Protein 1EZG (pdb70)

B-factor: mean 16.53, std 6.76, range [8.79, 97.52]

Structure (mmCIF, N/CA/C/O backbone):
data_1EZG
#
_entry.id   1EZG
#
_cell.length_a   73.832
_cell.length_b   73.832
_cell.length_c   53.130
_cell.angle_alpha   90.00
_cell.angle_beta   90.00
_cell.angle_gamma   120.00
#
_symmetry.space_group_name_H-M   'P 65'
#
loop_
_atom_site.group_PDB
_atom_site.id
_atom_site.type_symbol
_atom_site.label_atom_id
_atom_site.label_alt_id
_atom_site.label_comp_id
_atom_site.label_asym_id
_atom_site.label_entity_id
_atom_site.label_seq_id
_atom_site.pdbx_PDB_ins_code
_atom_site.Cartn_x
_atom_site.Cartn_y
_atom_site.Cartn_z
_atom_site.occupancy
_atom_site.B_iso_or_equiv
_atom_site.auth_seq_id
_atom_site.auth_comp_id
_atom_site.auth_asym_id
_atom_site.auth_atom_id
_atom_site.pdbx_PDB_model_num
ATOM 1 N N . GLN A 1 1 ? 22.217 12.968 32.120 1.00 24.25 2 GLN A N 1
ATOM 2 C CA . GLN A 1 1 ? 23.622 12.817 31.722 1.00 19.86 2 GLN A CA 1
ATOM 3 C C . GLN A 1 1 ? 24.178 14.141 31.186 1.00 17.07 2 GLN A C 1
ATOM 4 O O . GLN A 1 1 ? 25.289 14.509 31.562 1.00 19.13 2 GLN A O 1
ATOM 10 N N . CYS A 1 2 ? 23.394 14.798 30.334 1.00 18.39 3 CYS A N 1
ATOM 11 C CA . CYS A 1 2 ? 23.881 15.872 29.475 1.00 15.81 3 CYS A CA 1
ATOM 12 C C . CYS A 1 2 ? 23.110 17.176 29.628 1.00 18.74 3 CYS A C 1
ATOM 13 O O . CYS A 1 2 ? 23.498 18.128 28.953 1.00 16.78 3 CYS A O 1
ATOM 16 N N . THR A 1 3 ? 22.092 17.198 30.490 1.00 15.56 4 THR A N 1
ATOM 17 C CA . THR A 1 3 ? 21.178 18.330 30.494 1.00 15.96 4 THR A CA 1
ATOM 18 C C . THR A 1 3 ? 20.801 18.793 31.899 1.00 20.47 4 THR A C 1
ATOM 19 O O . THR A 1 3 ? 20.239 18.020 32.689 1.00 18.24 4 THR A O 1
ATOM 23 N N . GLY A 1 4 ? 21.098 20.067 32.208 1.00 16.20 5 GLY A N 1
ATOM 24 C CA . GLY A 1 4 ? 20.685 20.698 33.448 1.00 14.87 5 GLY A CA 1
ATOM 25 C C . GLY A 1 4 ? 21.560 20.278 34.616 1.00 15.08 5 GLY A C 1
ATOM 26 O O . GLY A 1 4 ? 22.365 19.339 34.542 1.00 15.35 5 GLY A O 1
ATOM 27 N N . GLY A 1 5 ? 21.457 20.963 35.758 1.00 14.13 6 GLY A N 1
ATOM 28 C CA . GLY A 1 5 ? 22.188 20.462 36.938 1.00 13.18 6 GLY A CA 1
ATOM 29 C C . GLY A 1 5 ? 23.614 20.952 37.015 1.00 17.12 6 GLY A C 1
ATOM 30 O O . GLY A 1 5 ? 24.136 21.696 36.171 1.00 14.93 6 GLY A O 1
ATOM 31 N N . ALA A 1 6 ? 24.330 20.553 38.055 1.00 16.43 7 ALA A N 1
ATOM 32 C CA . ALA A 1 6 ? 25.697 20.973 38.338 1.00 12.62 7 ALA A CA 1
ATOM 33 C C . ALA A 1 6 ? 26.759 20.095 37.708 1.00 16.66 7 ALA A C 1
ATOM 34 O O . ALA A 1 6 ? 27.870 20.617 37.471 1.00 19.63 7 ALA A O 1
ATOM 36 N N . ASP A 1 7 ? 26.530 18.817 37.450 1.00 18.11 8 ASP A N 1
ATOM 37 C CA . ASP A 1 7 ? 27.664 18.033 36.914 1.00 17.74 8 ASP A CA 1
ATOM 38 C C . ASP A 1 7 ? 27.211 17.138 35.770 1.00 15.63 8 ASP A C 1
ATOM 39 O O . ASP A 1 7 ? 26.228 16.415 35.906 1.00 16.02 8 ASP A O 1
ATOM 44 N N . CYS A 1 8 ? 27.906 17.155 34.644 1.00 17.35 9 CYS A N 1
ATOM 45 C CA . CYS A 1 8 ? 27.679 16.267 33.533 1.00 16.20 9 CYS A CA 1
ATOM 46 C C . CYS A 1 8 ? 28.993 15.650 33.055 1.00 15.56 9 CYS A C 1
ATOM 47 O O . CYS A 1 8 ? 29.242 15.542 31.858 1.00 14.16 9 CYS A O 1
ATOM 50 N N . THR A 1 9 ? 29.829 15.222 34.014 1.00 17.12 10 THR A N 1
ATOM 51 C CA . THR A 1 9 ? 31.157 14.699 33.661 1.00 14.55 10 THR A CA 1
ATOM 52 C C . THR A 1 9 ? 31.110 13.594 32.633 1.00 16.82 10 THR A C 1
ATOM 53 O O . THR A 1 9 ? 31.959 13.558 31.736 1.00 19.70 10 THR A O 1
ATOM 57 N N . SER A 1 10 ? 30.144 12.675 32.677 1.00 17.44 11 SER A N 1
ATOM 58 C CA . SER A 1 10 ? 30.173 11.595 31.692 1.00 21.82 11 SER A CA 1
ATOM 59 C C . SER A 1 10 ? 29.575 11.925 30.327 1.00 21.72 11 SER A C 1
ATOM 60 O O . SER A 1 10 ? 29.591 11.067 29.424 1.00 25.84 11 SER A O 1
ATOM 63 N N . CYS A 1 11 ? 29.032 13.116 30.125 1.00 17.66 12 CYS A N 1
ATOM 64 C CA . CYS A 1 11 ? 28.453 13.485 28.830 1.00 14.23 12 CYS A CA 1
ATOM 65 C C . CYS A 1 11 ? 29.512 13.618 27.753 1.00 14.10 12 CYS A C 1
ATOM 66 O O . CYS A 1 11 ? 30.445 14.437 27.857 1.00 14.98 12 CYS A O 1
ATOM 69 N N . THR A 1 12 ? 29.387 12.823 26.671 1.00 14.06 13 THR A N 1
ATOM 70 C CA . THR A 1 12 ? 30.260 13.016 25.526 1.00 15.51 13 THR A CA 1
ATOM 71 C C . THR A 1 12 ? 29.529 13.553 24.313 1.00 16.25 13 THR A C 1
ATOM 72 O O . THR A 1 12 ? 30.119 13.629 23.231 1.00 20.67 13 THR A O 1
ATOM 76 N N . GLY A 1 13 ? 28.271 13.920 24.482 1.00 15.27 14 GLY A N 1
ATOM 77 C CA . GLY A 1 13 ? 27.387 14.418 23.455 1.00 16.42 14 GLY A 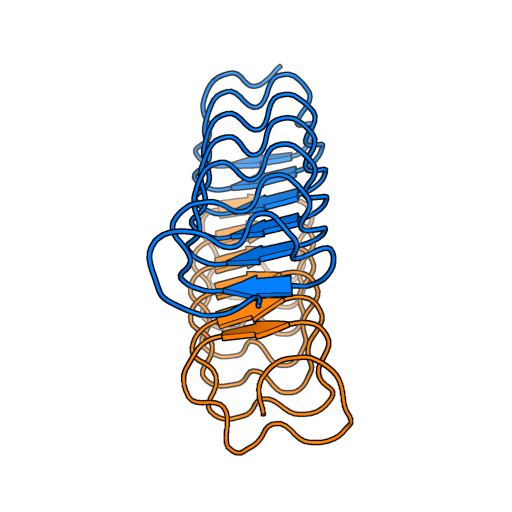CA 1
ATOM 78 C C . GLY A 1 13 ? 27.224 15.924 23.563 1.00 15.02 14 GLY A C 1
ATOM 79 O O . GLY A 1 13 ? 28.154 16.709 23.682 1.00 15.92 14 GLY A O 1
ATOM 80 N N . ALA A 1 14 ? 25.975 16.360 23.491 1.00 17.40 15 ALA A N 1
ATOM 81 C CA . ALA A 1 14 ? 25.642 17.783 23.580 1.00 15.22 15 ALA A CA 1
ATOM 82 C C . ALA A 1 14 ? 25.247 18.089 25.011 1.00 14.07 15 ALA A C 1
ATOM 83 O O . ALA A 1 14 ? 24.271 17.543 25.493 1.00 19.62 15 ALA A O 1
ATOM 85 N N . CYS A 1 15 ? 26.037 18.955 25.644 1.00 12.39 16 CYS A N 1
ATOM 86 C CA . CYS A 1 15 ? 25.746 19.376 27.017 1.00 12.64 16 CYS A CA 1
ATOM 87 C C . CYS A 1 15 ? 24.913 20.640 27.001 1.00 18.46 16 CYS A C 1
ATOM 88 O O . CYS A 1 15 ? 25.242 21.579 26.263 1.00 21.61 16 CYS A O 1
ATOM 91 N N . THR A 1 16 ? 23.838 20.686 27.779 1.00 13.82 17 THR A N 1
ATOM 92 C CA . THR A 1 16 ? 22.972 21.867 27.704 1.00 13.51 17 THR A CA 1
ATOM 93 C C . THR A 1 16 ? 22.617 22.350 29.092 1.00 11.95 17 THR A C 1
ATOM 94 O O . THR A 1 16 ? 21.999 21.525 29.781 1.00 13.65 17 THR A O 1
ATOM 98 N N . GLY A 1 17 ? 22.962 23.570 29.451 1.00 12.10 18 GLY A N 1
ATOM 99 C CA . GLY A 1 17 ? 22.579 24.097 30.762 1.00 12.95 18 GLY A CA 1
ATOM 100 C C . GLY A 1 17 ? 23.199 23.339 31.920 1.00 15.60 18 GLY A C 1
ATOM 101 O O . GLY A 1 17 ? 22.559 23.253 32.975 1.00 14.24 18 GLY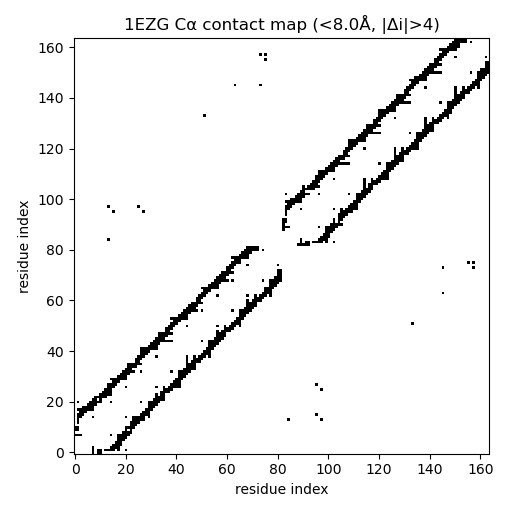 A O 1
ATOM 102 N N . CYS A 1 18 ? 24.415 22.826 31.760 1.00 14.37 19 CYS A N 1
ATOM 103 C CA . CYS A 1 18 ? 24.982 21.989 32.834 1.00 14.36 19 CYS A CA 1
ATOM 104 C C . CYS A 1 18 ? 26.281 22.552 33.355 1.00 14.64 19 CYS A C 1
ATOM 105 O O . CYS A 1 18 ? 27.071 23.140 32.601 1.00 12.79 19 CYS A O 1
ATOM 108 N N . GLY A 1 19 ? 26.525 22.373 34.659 1.00 12.88 20 GLY A N 1
ATOM 109 C CA . GLY A 1 19 ? 27.582 23.060 35.336 1.00 14.73 20 GLY A CA 1
ATOM 110 C C . GLY A 1 19 ? 28.956 22.440 35.239 1.00 12.96 20 GLY A C 1
ATOM 111 O O . GLY A 1 19 ? 29.914 23.025 35.752 1.00 14.68 20 GLY A O 1
ATOM 112 N N . ASN A 1 20 ? 29.078 21.291 34.579 1.00 16.83 21 ASN A N 1
ATOM 113 C CA . ASN A 1 20 ? 30.413 20.721 34.376 1.00 13.39 21 ASN A CA 1
ATOM 114 C C . ASN A 1 20 ? 30.374 19.730 33.217 1.00 12.24 21 ASN A C 1
ATOM 115 O O . ASN A 1 20 ? 29.890 18.607 33.393 1.00 13.49 21 ASN A O 1
ATOM 120 N N . CYS A 1 21 ? 30.892 20.170 32.074 1.00 15.79 22 CYS A N 1
ATOM 121 C CA . CYS A 1 21 ? 30.843 19.331 30.873 1.00 12.09 22 CYS A CA 1
ATOM 122 C C . CYS A 1 21 ? 32.187 19.082 30.237 1.00 13.47 22 CYS A C 1
ATOM 123 O O . CYS A 1 21 ? 32.382 19.371 29.061 1.00 11.95 22 CYS A O 1
ATOM 126 N N . PRO A 1 22 ? 33.159 18.506 30.953 1.00 12.57 23 PRO A N 1
ATOM 127 C CA . PRO A 1 22 ? 34.524 18.389 30.450 1.00 15.09 23 PRO A CA 1
ATOM 128 C C . PRO A 1 22 ? 34.743 17.367 29.330 1.00 12.59 23 PRO A C 1
ATOM 129 O O . P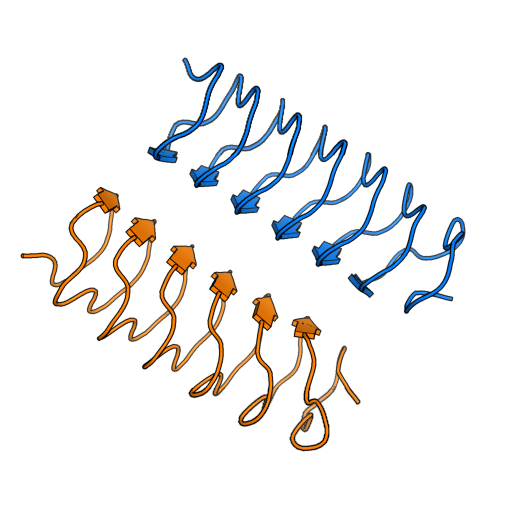RO A 1 22 ? 35.839 17.373 28.784 1.00 15.68 23 PRO A O 1
ATOM 133 N N . ASN A 1 23 ? 33.746 16.537 29.024 1.00 15.23 24 ASN A N 1
ATOM 134 C CA . ASN A 1 23 ? 33.899 15.580 27.932 1.00 18.47 24 ASN A CA 1
ATOM 135 C C . ASN A 1 23 ? 32.931 15.810 26.785 1.00 19.79 24 ASN A C 1
ATOM 136 O O . ASN A 1 23 ? 32.985 15.088 25.796 1.00 14.79 24 ASN A O 1
ATOM 141 N N . ALA A 1 24 ? 32.058 16.811 26.887 1.00 17.21 25 ALA A N 1
ATOM 142 C CA . ALA A 1 24 ? 31.048 16.999 25.851 1.00 13.91 25 ALA A CA 1
ATOM 143 C C . ALA A 1 24 ? 31.689 17.493 24.559 1.00 14.01 25 ALA A C 1
ATOM 144 O O . ALA A 1 24 ? 32.681 18.217 24.560 1.00 15.55 25 ALA A O 1
ATOM 146 N N . VAL A 1 25 ? 31.093 17.142 23.409 1.00 12.57 26 VAL A N 1
ATOM 147 C CA . VAL A 1 25 ? 31.602 17.649 22.134 1.00 14.58 26 VAL A CA 1
ATOM 148 C C . VAL A 1 25 ? 30.951 18.974 21.760 1.00 9.96 26 VAL A C 1
ATOM 149 O O . VAL A 1 25 ? 31.533 19.765 21.018 1.00 13.21 26 VAL A O 1
ATOM 153 N N . THR A 1 26 ? 29.745 19.219 22.285 1.00 10.96 27 THR A N 1
ATOM 154 C CA . THR A 1 26 ? 29.083 20.503 22.100 1.00 14.16 27 THR A CA 1
ATOM 155 C C . THR A 1 26 ? 28.579 21.042 23.435 1.00 12.47 27 THR A C 1
ATOM 156 O O . THR A 1 26 ? 28.090 20.256 24.249 1.00 13.47 27 THR A O 1
ATOM 160 N N . CYS A 1 27 ? 28.667 22.342 23.640 1.00 12.01 28 CYS A N 1
ATOM 161 C CA . CYS A 1 27 ? 28.094 22.947 24.834 1.00 12.27 28 CYS A CA 1
ATOM 162 C C . CYS A 1 27 ? 27.204 24.123 24.491 1.00 12.99 28 CYS A C 1
ATOM 163 O O . CYS A 1 27 ? 27.598 24.960 23.698 1.00 12.81 28 CYS A O 1
ATOM 166 N N . THR A 1 28 ? 26.079 24.167 25.196 1.00 12.18 29 THR A N 1
ATOM 167 C CA . THR A 1 28 ? 25.221 25.327 25.190 1.00 10.64 29 THR A CA 1
ATOM 168 C C . THR A 1 28 ? 24.911 25.731 26.635 1.00 10.54 29 THR A C 1
ATOM 169 O O . THR A 1 28 ? 24.324 24.916 27.354 1.00 12.06 29 THR A O 1
ATOM 173 N N . ASN A 1 29 ? 25.278 26.958 27.001 1.00 11.89 30 ASN A N 1
ATOM 174 C CA . ASN A 1 29 ? 25.048 27.486 28.346 1.00 11.67 30 ASN A CA 1
ATOM 175 C C . ASN A 1 29 ? 25.554 26.516 29.419 1.00 15.73 30 ASN A C 1
ATOM 176 O O . ASN A 1 29 ? 24.881 26.200 30.407 1.00 12.19 30 ASN A O 1
ATOM 181 N N . SER A 1 30 ? 26.778 26.039 29.193 1.00 12.65 31 SER A N 1
ATOM 182 C CA . SER A 1 30 ? 27.364 25.077 30.144 1.00 10.58 31 SER A CA 1
ATOM 183 C C . SER A 1 30 ? 28.732 25.529 30.574 1.00 11.94 31 SER A C 1
ATOM 184 O O . SER A 1 30 ? 29.365 26.393 29.985 1.00 12.05 31 SER A O 1
ATOM 187 N N . GLN A 1 31 ? 29.261 24.885 31.637 1.00 12.08 32 GLN A N 1
ATOM 188 C CA . GLN A 1 31 ? 30.577 25.233 32.160 1.00 11.91 32 GLN A CA 1
ATOM 189 C C . GLN A 1 31 ? 31.658 24.197 31.973 1.00 9.44 32 GLN A C 1
ATOM 190 O O . GLN A 1 31 ? 31.346 22.999 31.961 1.00 12.35 32 GLN A O 1
ATOM 196 N N . HIS A 1 32 ? 32.907 24.666 31.894 1.00 11.07 33 HIS A N 1
ATOM 197 C CA . HIS A 1 32 ? 34.047 23.757 31.931 1.00 11.39 33 HIS A CA 1
ATOM 198 C C . HIS A 1 32 ? 34.085 22.808 30.741 1.00 13.57 33 HIS A C 1
ATOM 199 O O . HIS A 1 32 ? 34.415 21.624 30.809 1.00 13.58 33 HIS A O 1
ATOM 206 N N . CYS A 1 33 ? 33.791 23.411 29.555 1.00 11.27 34 CYS A N 1
ATOM 207 C CA . CYS A 1 33 ? 33.672 22.601 28.329 1.00 12.70 34 CYS A CA 1
ATOM 208 C C . CYS A 1 33 ? 34.986 22.396 27.607 1.00 13.55 34 CYS A C 1
ATOM 209 O O . CYS A 1 33 ? 35.147 22.778 26.444 1.00 12.32 34 CYS A O 1
ATOM 212 N N . VAL A 1 34 ? 35.961 21.796 28.311 1.00 12.84 35 VAL A N 1
ATOM 213 C CA . VAL A 1 34 ? 37.343 21.815 27.863 1.00 13.84 35 VAL A CA 1
ATOM 214 C C . VAL A 1 34 ? 37.598 20.951 26.615 1.00 12.23 35 VAL A C 1
ATOM 215 O O . VAL A 1 34 ? 38.635 21.196 25.983 1.00 15.05 35 VAL A O 1
ATOM 219 N N . LYS A 1 35 ? 36.719 20.014 26.295 1.00 11.14 36 LYS A N 1
ATOM 220 C CA . LYS A 1 35 ? 36.913 19.1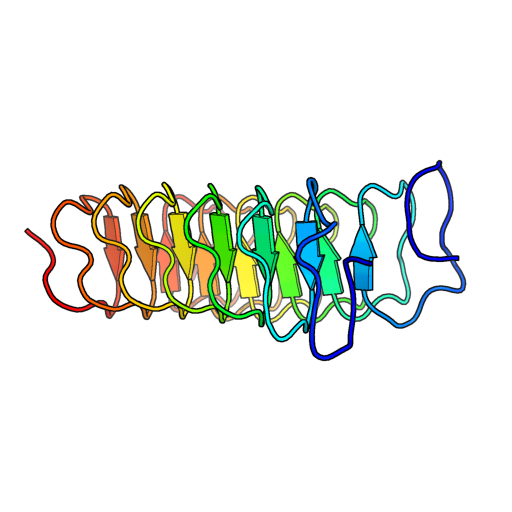68 25.102 1.00 13.86 36 LYS A CA 1
ATOM 221 C C . LYS A 1 35 ? 35.950 19.509 23.987 1.00 16.69 36 LYS A C 1
ATOM 222 O O . LYS A 1 35 ? 36.040 18.932 22.887 1.00 15.74 36 LYS A O 1
ATOM 228 N N . ALA A 1 36 ? 35.011 20.425 24.219 1.00 12.22 37 ALA A N 1
ATOM 229 C CA . ALA A 1 36 ? 33.977 20.689 23.222 1.00 10.81 37 ALA A CA 1
ATOM 230 C C . ALA A 1 36 ? 34.593 21.220 21.922 1.00 9.70 37 ALA A C 1
ATOM 231 O O . ALA A 1 36 ? 35.551 21.944 21.886 1.00 11.37 37 ALA A O 1
ATOM 233 N N . ASN A 1 37 ? 33.932 20.813 20.813 1.00 12.68 38 ASN A N 1
ATOM 234 C CA . ASN A 1 37 ? 34.325 21.384 19.526 1.00 12.79 38 ASN A CA 1
ATOM 235 C C . ASN A 1 37 ? 33.508 22.624 19.170 1.00 9.89 38 ASN A C 1
ATOM 236 O O . ASN A 1 37 ? 33.896 23.493 18.405 1.00 10.88 38 ASN A O 1
ATOM 241 N N . THR A 1 38 ? 32.289 22.742 19.740 1.00 11.84 39 THR A N 1
ATOM 242 C CA . THR A 1 38 ? 31.484 23.936 19.558 1.00 9.98 39 THR A CA 1
ATOM 243 C C . THR A 1 38 ? 30.896 24.410 20.886 1.00 10.92 39 THR A C 1
ATOM 244 O O . THR A 1 38 ? 30.427 23.567 21.630 1.00 11.21 39 THR A O 1
ATOM 248 N N . CYS A 1 39 ? 30.970 25.721 21.051 1.00 12.57 40 CYS A N 1
ATOM 249 C CA . CYS A 1 39 ? 30.413 26.313 22.268 1.00 12.23 40 CYS A CA 1
ATOM 250 C C . CYS A 1 39 ? 29.521 27.518 21.976 1.00 13.48 40 CYS A C 1
ATOM 251 O O . CYS A 1 39 ? 29.884 28.389 21.186 1.00 11.13 40 CYS A O 1
ATOM 254 N N . THR A 1 40 ? 28.406 27.573 22.707 1.00 11.44 41 THR A N 1
ATOM 255 C CA . THR A 1 40 ? 27.534 28.722 22.740 1.00 11.34 41 THR A CA 1
ATOM 256 C C . THR A 1 40 ? 27.276 29.110 24.209 1.00 9.62 41 THR A C 1
ATOM 257 O O . THR A 1 40 ? 26.859 28.198 24.938 1.00 11.11 41 THR A O 1
ATOM 261 N N . GLY A 1 41 ? 27.512 30.328 24.630 1.00 10.29 42 GLY A N 1
ATOM 262 C CA . GLY A 1 41 ? 27.228 30.734 26.013 1.00 12.53 42 GLY A CA 1
ATOM 263 C C . GLY A 1 41 ? 27.923 29.886 27.060 1.00 12.87 42 GLY A C 1
ATOM 264 O O . GLY A 1 41 ? 27.318 29.661 28.146 1.00 12.97 42 GLY A O 1
ATOM 265 N N . SER A 1 42 ? 29.131 29.391 26.819 1.00 10.63 43 SER A N 1
ATOM 266 C CA . SER A 1 42 ? 29.771 28.400 27.713 1.00 9.57 43 SER A CA 1
ATOM 267 C C . SER A 1 42 ? 31.154 28.803 28.149 1.00 12.46 43 SER A C 1
ATOM 268 O O . SER A 1 42 ? 31.739 29.760 27.622 1.00 12.30 43 SER A O 1
ATOM 271 N N . THR A 1 43 ? 31.707 28.082 29.172 1.00 10.68 44 THR A N 1
ATOM 272 C CA . THR A 1 43 ? 33.014 28.486 29.669 1.00 11.13 44 THR A CA 1
ATOM 273 C C . THR A 1 43 ? 34.084 27.410 29.461 1.00 10.43 44 THR A C 1
ATOM 274 O O . THR A 1 43 ? 33.743 26.240 29.248 1.00 11.81 44 THR A O 1
ATOM 278 N N . ASP A 1 44 ? 35.336 27.830 29.556 1.00 10.01 45 ASP A N 1
ATOM 279 C CA . ASP A 1 44 ? 36.513 27.024 29.356 1.00 9.65 45 ASP A CA 1
ATOM 280 C C . ASP A 1 44 ? 36.477 26.211 28.067 1.00 12.44 45 ASP A C 1
ATOM 281 O O . ASP A 1 44 ? 36.816 25.033 28.053 1.00 12.13 45 ASP A O 1
ATOM 286 N N . CYS A 1 45 ? 36.060 26.880 27.001 1.00 11.84 46 CYS A N 1
ATOM 287 C CA . CYS A 1 45 ? 35.945 26.183 25.696 1.00 9.78 46 CYS A CA 1
ATOM 288 C C . CYS A 1 45 ? 37.289 26.121 25.017 1.00 14.56 46 CYS A C 1
ATOM 289 O O . CYS A 1 45 ? 37.498 26.593 23.898 1.00 10.78 46 CYS A O 1
ATOM 292 N N . ASN A 1 46 ? 38.255 25.525 25.749 1.00 11.89 47 ASN A N 1
ATOM 293 C CA . ASN A 1 46 ? 39.662 25.656 25.399 1.00 11.92 47 ASN A CA 1
ATOM 294 C C . ASN A 1 46 ? 40.037 24.984 24.079 1.00 10.76 47 ASN A C 1
ATOM 295 O O . ASN A 1 46 ? 41.076 25.401 23.535 1.00 12.50 47 ASN A O 1
ATOM 300 N N . THR A 1 47 ? 39.219 24.036 23.614 1.00 11.20 48 THR A N 1
ATOM 301 C CA . THR A 1 47 ? 39.638 23.376 22.356 1.00 11.81 48 THR A CA 1
ATOM 302 C C . THR A 1 47 ? 38.545 23.463 21.300 1.00 15.80 48 THR A C 1
ATOM 303 O O . THR A 1 47 ? 38.612 22.750 20.284 1.00 15.92 48 THR A O 1
ATOM 307 N N . ALA A 1 48 ? 37.559 24.328 21.544 1.00 11.66 49 ALA A N 1
ATOM 308 C CA . ALA A 1 48 ? 36.473 24.505 20.579 1.00 12.09 49 ALA A CA 1
ATOM 309 C C . ALA A 1 48 ? 37.012 25.118 19.306 1.00 11.34 49 ALA A C 1
ATOM 310 O O . ALA A 1 48 ? 37.851 25.998 19.270 1.00 14.30 49 ALA A O 1
ATOM 312 N N . GLN A 1 49 ? 36.498 24.668 18.156 1.00 14.24 50 GLN A N 1
ATOM 313 C CA . GLN A 1 49 ? 36.769 25.353 16.896 1.00 12.65 50 GLN A CA 1
ATOM 314 C C . GLN A 1 49 ? 35.853 26.526 16.612 1.00 12.50 50 GLN A C 1
ATOM 315 O O . GLN A 1 49 ? 36.235 27.442 15.870 1.00 13.65 50 GLN A O 1
ATOM 321 N N . THR A 1 50 ? 34.666 26.569 17.197 1.00 13.88 51 THR A N 1
ATOM 322 C CA . THR A 1 50 ? 33.722 27.667 17.062 1.00 12.29 51 THR A CA 1
ATOM 323 C C . THR A 1 50 ? 33.173 28.108 18.442 1.00 10.85 51 THR A C 1
ATOM 324 O O . THR A 1 50 ? 32.689 27.235 19.173 1.00 11.99 51 THR A O 1
ATOM 328 N N . CYS A 1 51 ? 33.248 29.413 18.692 1.00 10.84 52 CYS A N 1
ATOM 329 C CA . CYS A 1 51 ? 32.692 29.905 19.940 1.00 13.71 52 CYS A CA 1
ATOM 330 C C . CYS A 1 51 ? 31.754 31.077 19.664 1.00 13.63 52 CYS A C 1
ATOM 331 O O . CYS A 1 51 ? 32.131 31.972 18.905 1.00 12.09 52 CYS A O 1
ATOM 334 N N . THR A 1 52 ? 30.624 31.060 20.340 1.00 10.97 53 THR A N 1
ATOM 335 C CA . THR A 1 52 ? 29.728 32.203 20.394 1.00 11.75 53 THR A CA 1
ATOM 336 C C . THR A 1 52 ? 29.425 32.536 21.871 1.00 10.23 53 THR A C 1
ATOM 337 O O . THR A 1 52 ? 28.975 31.586 22.509 1.00 12.03 53 THR A O 1
ATOM 341 N N . ASN A 1 53 ? 29.647 33.761 22.285 1.00 13.37 54 ASN A N 1
ATOM 342 C CA . ASN A 1 53 ? 29.437 34.224 23.658 1.00 12.34 54 ASN A CA 1
ATOM 343 C C . ASN A 1 53 ? 30.032 33.206 24.628 1.00 13.99 54 ASN A C 1
ATOM 344 O O . ASN A 1 53 ? 29.386 32.794 25.587 1.00 14.58 54 ASN A O 1
ATOM 349 N N . SER A 1 54 ? 31.261 32.802 24.382 1.00 12.57 55 SER A N 1
ATOM 350 C CA . SER A 1 54 ? 31.909 31.801 25.254 1.00 10.95 55 SER A CA 1
ATOM 351 C C . SER A 1 54 ? 33.289 32.251 25.673 1.00 10.16 55 SER A C 1
ATOM 352 O O . SER A 1 54 ? 33.868 33.208 25.132 1.00 13.51 55 SER A O 1
ATOM 355 N N . LYS A 1 55 ? 33.853 31.565 26.658 1.00 13.47 56 LYS A N 1
ATOM 356 C CA . LYS A 1 55 ? 35.095 31.984 27.278 1.00 13.89 56 LYS A CA 1
ATOM 357 C C . LYS A 1 55 ? 36.272 31.043 27.084 1.00 10.59 56 LYS A C 1
ATOM 358 O O . LYS A 1 55 ? 36.080 29.815 27.086 1.00 11.91 56 LYS A O 1
ATOM 364 N N . ASP A 1 56 ? 37.423 31.684 26.962 1.00 11.01 57 ASP A N 1
ATOM 365 C CA . ASP A 1 56 ? 38.715 31.003 26.817 1.00 13.84 57 ASP A CA 1
ATOM 366 C C . ASP A 1 56 ? 38.775 30.028 25.632 1.00 12.51 57 ASP A C 1
ATOM 367 O O . ASP A 1 56 ? 39.098 28.860 25.761 1.00 12.19 57 ASP A O 1
ATOM 372 N N . CYS A 1 57 ? 38.484 30.581 24.453 1.00 10.54 58 CYS A N 1
ATOM 373 C CA . CYS A 1 57 ? 38.404 29.765 23.232 1.00 11.26 58 CYS A CA 1
ATOM 374 C C . CYS A 1 57 ? 39.750 29.763 22.549 1.00 13.49 58 CYS A C 1
ATOM 375 O O . CYS A 1 57 ? 39.884 30.308 21.442 1.00 13.78 58 CYS A O 1
ATOM 378 N N . PHE A 1 58 ? 40.747 29.180 23.217 1.00 10.13 59 PHE A N 1
ATOM 379 C CA . PHE A 1 58 ? 42.117 29.353 22.822 1.00 11.30 59 PHE A CA 1
ATOM 380 C C . PHE A 1 58 ? 42.435 28.771 21.439 1.00 16.71 59 PHE A C 1
ATOM 381 O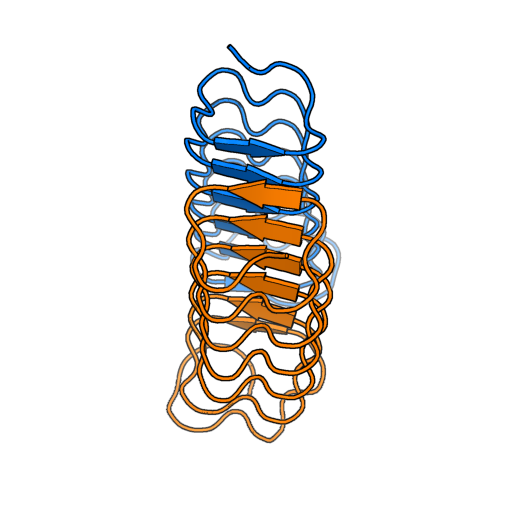 O . PHE A 1 58 ? 43.459 29.151 20.856 1.00 14.87 59 PHE A O 1
ATOM 389 N N . GLU A 1 59 ? 41.627 27.829 20.960 1.00 12.51 60 GLU A N 1
ATOM 390 C CA . GLU A 1 59 ? 41.935 27.092 19.750 1.00 13.59 60 GLU A CA 1
ATOM 391 C C . GLU A 1 59 ? 40.995 27.470 18.607 1.00 15.97 60 GLU A C 1
ATOM 392 O O . GLU A 1 59 ? 41.260 27.054 17.489 1.00 13.88 60 GLU A O 1
ATOM 398 N N . ALA A 1 60 ? 39.934 28.186 18.889 1.00 12.19 61 ALA A N 1
ATOM 399 C CA . ALA A 1 60 ? 38.885 28.422 17.900 1.00 11.75 61 ALA A CA 1
ATOM 400 C C . ALA A 1 60 ? 39.381 29.165 16.669 1.00 12.85 61 ALA A C 1
ATOM 401 O O . ALA A 1 60 ? 40.152 30.111 16.726 1.00 14.91 61 ALA A O 1
ATOM 403 N N . ASN A 1 61 ? 38.832 28.731 15.517 1.00 13.15 62 ASN A N 1
ATOM 404 C CA . ASN A 1 61 ? 39.093 29.540 14.316 1.00 15.85 62 ASN A 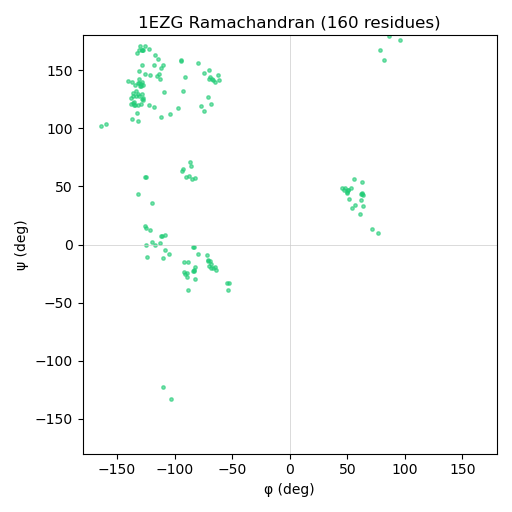CA 1
ATOM 405 C C . ASN A 1 61 ? 38.076 30.650 14.114 1.00 18.07 62 ASN A C 1
ATOM 406 O O . ASN A 1 61 ? 38.256 31.631 13.376 1.00 16.05 62 ASN A O 1
ATOM 411 N N . THR A 1 62 ? 36.948 30.542 14.829 1.00 16.26 63 THR A N 1
ATOM 412 C CA . THR A 1 62 ? 35.863 31.492 14.716 1.00 20.33 63 THR A CA 1
ATOM 413 C C . THR A 1 62 ? 35.342 31.874 16.092 1.00 12.00 63 THR A C 1
ATOM 414 O O . THR A 1 62 ? 34.971 30.963 16.868 1.00 16.07 63 THR A O 1
ATOM 418 N N . CYS A 1 63 ? 35.365 33.155 16.414 1.00 15.09 64 CYS A N 1
ATOM 419 C CA . CYS A 1 63 ? 34.889 33.652 17.693 1.00 15.19 64 CYS A CA 1
ATOM 420 C C . CYS A 1 63 ? 33.925 34.823 17.517 1.00 15.95 64 CYS A C 1
ATOM 421 O O . CYS A 1 63 ? 34.217 35.729 16.720 1.00 18.33 64 CYS A O 1
ATOM 424 N N . THR A 1 64 ? 32.836 34.808 18.260 1.00 15.51 65 THR A N 1
ATOM 425 C CA . THR A 1 64 ? 31.914 35.937 18.329 1.00 17.57 65 THR A CA 1
ATOM 426 C C . THR A 1 64 ? 31.548 36.229 19.769 1.00 17.17 65 THR A C 1
ATOM 427 O O . THR A 1 64 ? 31.115 35.242 20.392 1.00 18.18 65 THR A O 1
ATOM 431 N N . ASP A 1 65 ? 31.688 37.457 20.236 1.00 17.64 66 ASP A N 1
ATOM 432 C CA . ASP A 1 65 ? 31.381 37.829 21.607 1.00 19.14 66 ASP A CA 1
ATOM 433 C C . ASP A 1 65 ? 32.083 36.885 22.576 1.00 24.73 66 ASP A C 1
ATOM 434 O O . ASP A 1 65 ? 31.521 36.502 23.603 1.00 19.63 66 ASP A O 1
ATOM 439 N N . SER A 1 66 ? 33.325 36.511 22.253 1.00 18.81 67 SER A N 1
ATOM 440 C CA . SER A 1 66 ? 33.993 35.479 23.051 1.00 17.09 67 SER A CA 1
ATOM 441 C C . SER A 1 66 ? 35.338 35.943 23.562 1.00 15.65 67 SER A C 1
ATOM 442 O O . SER A 1 66 ? 35.826 37.011 23.154 1.00 19.59 67 SER A O 1
ATOM 445 N N . THR A 1 67 ? 35.994 35.184 24.455 1.00 14.39 68 THR A N 1
ATOM 446 C CA . THR A 1 67 ? 37.257 35.656 25.009 1.00 16.37 68 THR A CA 1
ATOM 447 C C . THR A 1 67 ? 38.433 34.725 24.670 1.00 15.95 68 THR A C 1
ATOM 448 O O . THR A 1 67 ? 38.286 33.513 24.440 1.00 14.40 68 THR A O 1
ATOM 452 N N . ASN A 1 68 ? 39.602 35.367 24.673 1.00 14.86 69 ASN A N 1
ATOM 453 C CA . ASN A 1 68 ? 40.903 34.710 24.575 1.00 13.76 69 ASN A CA 1
ATOM 454 C C . ASN A 1 68 ? 40.995 33.784 23.368 1.00 12.89 69 ASN A C 1
ATOM 455 O O . ASN A 1 68 ? 41.445 32.637 23.387 1.00 14.58 69 ASN A O 1
ATOM 460 N N . CYS A 1 69 ? 40.586 34.348 22.239 1.00 15.14 70 CYS A N 1
ATOM 461 C CA . CYS A 1 69 ? 40.574 33.615 20.990 1.00 14.88 70 CYS A CA 1
ATOM 462 C C . CYS A 1 69 ? 41.893 33.664 20.238 1.00 15.58 70 CYS A C 1
ATOM 463 O O . CYS A 1 69 ? 42.021 34.292 19.187 1.00 17.15 70 CYS A O 1
ATOM 466 N N . TYR A 1 70 ? 42.896 32.984 20.774 1.00 15.12 71 TYR A N 1
ATOM 467 C CA . TYR A 1 70 ? 44.285 33.052 20.314 1.00 16.83 71 TYR A CA 1
ATOM 468 C C . TYR A 1 70 ? 44.512 32.763 18.826 1.00 21.52 71 TYR A C 1
ATOM 469 O O . TYR A 1 70 ? 45.458 33.300 18.212 1.00 18.62 71 TYR A O 1
ATOM 478 N N . LYS A 1 71 ? 43.706 31.893 18.254 1.00 12.68 72 LYS A N 1
ATOM 479 C CA . LYS A 1 71 ? 43.827 31.456 16.877 1.00 16.10 72 LYS A CA 1
ATOM 480 C C . LYS A 1 71 ? 42.700 31.936 15.990 1.00 15.66 72 LYS A C 1
ATOM 481 O O . LYS A 1 71 ? 42.680 31.487 14.843 1.00 20.64 72 LYS A O 1
ATOM 487 N N . ALA A 1 72 ? 41.782 32.800 16.429 1.00 13.20 73 ALA A N 1
ATOM 488 C CA . ALA A 1 72 ? 40.629 33.044 15.569 1.00 14.85 73 ALA A CA 1
ATOM 489 C C . ALA A 1 72 ? 40.920 33.955 14.384 1.00 17.70 73 ALA A C 1
ATOM 490 O O . ALA A 1 72 ? 41.253 35.113 14.606 1.00 26.06 73 ALA A O 1
ATOM 492 N N . THR A 1 73 ? 40.719 33.399 13.199 1.00 16.55 74 THR A N 1
ATOM 493 C CA . THR A 1 73 ? 40.850 34.272 12.006 1.00 21.29 74 THR A CA 1
ATOM 494 C C . THR A 1 73 ? 39.581 35.061 11.742 1.00 24.38 74 THR A C 1
ATOM 495 O O . THR A 1 73 ? 39.553 36.084 11.044 1.00 22.04 74 THR A O 1
ATOM 499 N N . ALA A 1 74 ? 38.485 34.570 12.319 1.00 18.26 75 ALA A N 1
ATOM 500 C CA . ALA A 1 74 ? 37.230 35.332 12.329 1.00 20.07 75 ALA A CA 1
ATOM 501 C C . ALA A 1 74 ? 36.999 35.729 13.783 1.00 25.64 75 ALA A C 1
ATOM 502 O O . ALA A 1 74 ? 36.745 34.896 14.656 1.00 22.64 75 ALA A O 1
ATOM 504 N N . CYS A 1 75 ? 37.155 37.008 14.055 1.00 18.25 76 CYS A N 1
ATOM 505 C CA . CYS A 1 75 ? 37.117 37.494 15.425 1.00 20.40 76 CYS A CA 1
ATOM 506 C C . CYS A 1 75 ? 36.190 38.698 15.509 1.00 33.38 76 CYS A C 1
ATOM 507 O O . CYS A 1 75 ? 36.623 39.741 15.035 1.00 27.96 76 CYS A O 1
ATOM 510 N N . THR A 1 76 ? 35.015 38.512 16.093 1.00 22.46 77 THR A N 1
ATOM 511 C CA . THR A 1 76 ? 34.063 39.610 16.222 1.00 18.52 77 THR A CA 1
ATOM 512 C C . THR A 1 76 ? 33.779 39.907 17.684 1.00 22.05 77 THR A C 1
ATOM 513 O O . THR A 1 76 ? 33.257 39.013 18.376 1.00 23.11 77 THR A O 1
ATOM 517 N N . ASN A 1 77 ? 34.107 41.109 18.103 1.00 15.74 78 ASN A N 1
ATOM 518 C CA . ASN A 1 77 ? 33.836 41.569 19.465 1.00 18.59 78 ASN A CA 1
ATOM 519 C C . ASN A 1 77 ? 34.361 40.516 20.445 1.00 23.13 78 ASN A C 1
ATOM 520 O O . ASN A 1 77 ? 33.642 40.111 21.346 1.00 21.96 78 ASN A O 1
ATOM 525 N N . SER A 1 78 ? 35.580 40.060 20.210 1.00 22.71 79 SER A N 1
ATOM 526 C CA . SER A 1 78 ? 36.275 39.048 21.006 1.00 22.07 79 SER A CA 1
ATOM 527 C C . SER A 1 78 ? 37.686 39.520 21.362 1.00 22.60 79 SER A C 1
ATOM 528 O O . SER A 1 78 ? 38.284 40.286 20.603 1.00 28.00 79 SER A O 1
ATOM 531 N N . SER A 1 79 ? 38.171 39.083 22.510 1.00 20.53 80 SER A N 1
ATOM 532 C CA . SER A 1 79 ? 39.467 39.409 23.066 1.00 14.94 80 SER A CA 1
ATOM 533 C C . SER A 1 79 ? 40.506 38.358 22.701 1.00 16.95 80 SER A C 1
ATOM 534 O O . SER A 1 79 ? 40.161 37.217 22.382 1.00 17.91 80 SER A O 1
ATOM 537 N N . GLY A 1 80 ? 41.789 38.760 22.752 1.00 18.27 81 GLY A N 1
ATOM 538 C CA . GLY A 1 80 ? 42.847 37.797 22.559 1.00 18.22 81 GLY A CA 1
ATOM 539 C C . GLY A 1 80 ? 43.100 37.355 21.143 1.00 19.22 81 GLY A C 1
ATOM 540 O O . GLY A 1 80 ? 43.848 36.399 20.897 1.00 20.50 81 GLY A O 1
ATOM 541 N N . CYS A 1 81 ? 42.498 37.991 20.133 1.00 20.36 82 CYS A N 1
ATOM 542 C CA . CYS A 1 81 ? 42.685 37.500 18.775 1.00 18.25 82 CYS A CA 1
ATOM 543 C C . CYS A 1 81 ? 44.004 37.919 18.128 1.00 21.06 82 CYS A C 1
ATOM 544 O O . CYS A 1 81 ? 44.591 38.937 18.517 1.00 29.56 82 CYS A O 1
ATOM 547 N N . PRO A 1 82 ? 44.426 37.126 17.157 1.00 19.59 83 PRO A N 1
ATO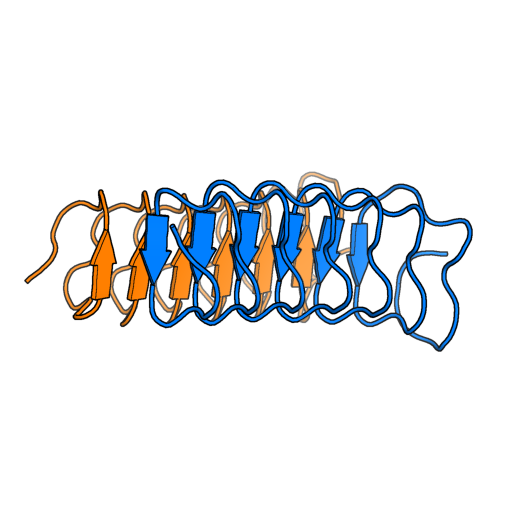M 548 C CA . PRO A 1 82 ? 45.707 37.398 16.478 1.00 21.81 83 PRO A CA 1
ATOM 549 C C . PRO A 1 82 ? 45.602 38.713 15.702 1.00 33.95 83 PRO A C 1
ATOM 550 O O . PRO A 1 82 ? 46.536 39.514 15.659 1.00 53.99 83 PRO A O 1
ATOM 554 N N . GLN B 1 1 ? 13.134 15.242 21.612 1.00 25.72 2 GLN B N 1
ATOM 555 C CA . GLN B 1 1 ? 13.463 16.257 22.615 1.00 21.80 2 GLN B CA 1
ATOM 556 C C . GLN B 1 1 ? 14.244 17.424 22.036 1.00 16.19 2 GLN B C 1
ATOM 557 O O . GLN B 1 1 ? 13.683 18.180 21.227 1.00 17.45 2 GLN B O 1
ATOM 563 N N . CYS B 1 2 ? 15.496 17.617 22.422 1.00 14.12 3 CYS B N 1
ATOM 564 C CA . CYS B 1 2 ? 16.273 18.754 21.955 1.00 14.00 3 CYS B CA 1
ATOM 565 C C . CYS B 1 2 ? 17.580 18.382 21.278 1.00 14.35 3 CYS B C 1
ATOM 566 O O . CYS B 1 2 ? 18.237 19.219 20.681 1.00 16.58 3 CYS B O 1
ATOM 569 N N . THR B 1 3 ? 17.946 17.096 21.392 1.00 17.38 4 THR B N 1
ATOM 570 C CA . THR B 1 3 ? 19.278 16.758 20.883 1.00 19.25 4 THR B CA 1
ATOM 571 C C . THR B 1 3 ? 19.163 15.468 20.094 1.00 21.94 4 THR B C 1
ATOM 572 O O . THR B 1 3 ? 18.708 14.452 20.631 1.00 29.53 4 THR B O 1
ATOM 576 N N . GLY B 1 4 ? 19.555 15.534 18.836 1.00 29.28 5 GLY B N 1
ATOM 577 C CA . GLY B 1 4 ? 19.405 14.353 18.001 1.00 25.21 5 GLY B CA 1
ATOM 578 C C . GLY B 1 4 ? 17.996 14.222 17.466 1.00 29.56 5 GLY B C 1
ATOM 579 O O . GLY B 1 4 ? 17.020 14.755 17.979 1.00 29.05 5 GLY B O 1
ATOM 580 N N . GLY B 1 5 ? 17.899 13.447 16.378 1.00 30.12 6 GLY B N 1
ATOM 581 C CA . GLY B 1 5 ? 16.576 13.110 15.902 1.00 29.63 6 GLY B CA 1
ATOM 582 C C . GLY B 1 5 ? 16.075 14.026 14.802 1.00 27.84 6 GLY B C 1
ATOM 583 O O . GLY B 1 5 ? 16.704 15.005 14.394 1.00 26.68 6 GLY B O 1
ATOM 584 N N . ALA B 1 6 ? 14.903 13.623 14.340 1.00 24.39 7 ALA B N 1
ATOM 585 C CA . ALA B 1 6 ? 14.243 14.217 13.194 1.00 33.91 7 ALA B CA 1
ATOM 586 C C . ALA B 1 6 ? 13.379 15.391 13.638 1.00 31.05 7 ALA B C 1
ATOM 587 O O . ALA B 1 6 ? 13.330 16.387 12.918 1.00 26.64 7 ALA B O 1
ATOM 589 N N . ASP B 1 7 ? 12.718 15.225 14.784 1.00 24.04 8 ASP B N 1
ATOM 590 C CA . ASP B 1 7 ? 11.717 16.213 15.187 1.00 17.32 8 ASP B CA 1
ATOM 591 C C . ASP B 1 7 ? 11.841 16.668 16.640 1.00 20.06 8 ASP B C 1
ATOM 592 O O . ASP B 1 7 ? 11.614 15.939 17.606 1.00 23.31 8 ASP B O 1
ATOM 597 N N . CYS B 1 8 ? 12.190 17.943 16.770 1.00 14.90 9 CYS B N 1
ATOM 598 C CA . CYS B 1 8 ? 12.351 18.513 18.100 1.00 21.31 9 CYS B CA 1
ATOM 599 C C . CYS B 1 8 ? 11.374 19.668 18.267 1.00 16.95 9 CYS B C 1
ATOM 600 O O . CYS B 1 8 ? 11.701 20.668 18.899 1.00 15.43 9 CYS B O 1
ATOM 603 N N . THR B 1 9 ? 10.182 19.522 17.675 1.00 17.37 10 THR B N 1
ATOM 604 C CA . THR B 1 9 ? 9.186 20.582 17.904 1.00 18.66 10 THR B CA 1
ATOM 605 C C . THR B 1 9 ? 8.955 20.878 19.394 1.00 16.58 10 THR B C 1
ATOM 606 O O . THR B 1 9 ? 8.690 22.041 19.709 1.00 18.59 10 THR B O 1
ATOM 610 N N . SER B 1 10 ? 9.056 19.855 20.231 1.00 16.72 11 SER B N 1
ATOM 611 C CA . SER B 1 10 ? 8.843 20.008 21.677 1.00 19.51 11 SER B CA 1
ATOM 612 C C . SER B 1 10 ? 9.944 20.807 22.353 1.00 20.08 11 SER B C 1
ATOM 613 O O . SER B 1 10 ? 9.802 21.232 23.509 1.00 19.25 11 SER B O 1
ATOM 616 N N . CYS B 1 11 ? 11.069 21.015 21.672 1.00 17.10 12 CYS B N 1
ATOM 617 C CA . CYS B 1 11 ? 12.148 21.749 22.331 1.00 13.85 12 CYS B CA 1
ATOM 618 C C . CYS B 1 11 ? 11.929 23.239 22.455 1.00 16.44 12 CYS B C 1
ATOM 619 O O . CYS B 1 11 ? 11.878 24.004 21.473 1.00 16.62 12 CYS B O 1
ATOM 622 N N . THR B 1 12 ? 11.813 23.715 23.716 1.00 12.43 13 THR B N 1
ATOM 623 C CA . THR B 1 12 ? 11.702 25.148 23.956 1.00 11.07 13 THR B CA 1
ATOM 624 C C . THR B 1 12 ? 12.947 25.766 24.566 1.00 12.41 13 THR B C 1
ATOM 625 O O . THR B 1 12 ? 12.955 26.935 24.972 1.00 16.55 13 THR B O 1
ATOM 629 N N . GLY B 1 13 ? 14.022 24.985 24.647 1.00 14.27 14 GLY B N 1
ATOM 630 C CA . GLY B 1 13 ? 15.321 25.462 25.049 1.00 12.90 14 GLY B CA 1
ATOM 631 C C . GLY B 1 13 ? 16.261 25.448 23.849 1.00 13.29 14 GLY B C 1
ATOM 632 O O . GLY B 1 13 ? 15.963 26.114 22.863 1.00 15.68 14 GLY B O 1
ATOM 633 N N . ALA B 1 14 ? 17.364 24.739 23.962 1.00 14.03 15 ALA B N 1
ATOM 634 C CA . ALA B 1 14 ? 18.369 24.742 22.908 1.00 10.98 15 ALA B CA 1
ATOM 635 C C . ALA B 1 14 ? 18.386 23.412 22.181 1.00 13.38 15 ALA B C 1
ATOM 636 O O . ALA B 1 14 ? 18.442 22.347 22.797 1.00 14.13 15 ALA B O 1
ATOM 638 N N . CYS B 1 15 ? 18.357 23.536 20.838 1.00 14.38 16 CYS B N 1
ATOM 639 C CA . CYS B 1 15 ? 18.566 22.344 20.039 1.00 15.88 16 CYS B CA 1
ATOM 640 C C . CYS B 1 15 ? 20.049 22.135 19.706 1.00 9.01 16 CYS B C 1
ATOM 641 O O . CYS B 1 15 ? 20.703 23.148 19.472 1.00 13.04 16 CYS B O 1
ATOM 644 N N . THR B 1 16 ? 20.420 20.866 19.689 1.00 11.63 17 THR B N 1
ATOM 645 C CA . THR B 1 16 ? 21.742 20.499 19.173 1.00 13.55 17 THR B CA 1
ATOM 646 C C . THR B 1 16 ? 21.580 19.284 18.256 1.00 14.39 17 THR B C 1
ATOM 647 O O . THR B 1 16 ? 21.078 18.277 18.731 1.00 13.48 17 THR B O 1
ATOM 651 N N . GLY B 1 17 ? 21.946 19.397 16.988 1.00 15.92 18 GLY B N 1
ATOM 652 C CA . GLY B 1 17 ? 21.927 18.268 16.052 1.00 15.50 18 GLY B CA 1
ATOM 653 C C . GLY B 1 17 ? 20.562 17.650 15.814 1.00 15.55 18 GLY B C 1
ATOM 654 O O . GLY B 1 17 ? 20.369 16.433 15.750 1.00 16.67 18 GLY B O 1
ATOM 655 N N . CYS B 1 18 ? 19.549 18.506 15.652 1.00 15.00 19 CYS B N 1
ATOM 656 C CA . CYS B 1 18 ? 18.192 18.043 15.480 1.00 15.01 19 CYS B CA 1
ATOM 657 C C . CYS B 1 18 ? 17.561 18.628 14.213 1.00 15.24 19 CYS B C 1
ATOM 658 O O . CYS B 1 18 ? 17.871 19.754 13.821 1.00 15.43 19 CYS B O 1
ATOM 661 N N . GLY B 1 19 ? 16.709 17.793 13.628 1.00 15.33 20 GLY B N 1
ATOM 662 C CA . GLY B 1 19 ? 16.153 18.068 12.328 1.00 15.92 20 GLY B CA 1
ATOM 663 C C . GLY B 1 19 ? 15.009 19.036 12.256 1.00 15.15 20 GLY B C 1
ATOM 664 O O . GLY B 1 19 ? 14.587 19.436 11.167 1.00 16.34 20 GLY B O 1
ATOM 665 N N . ASN B 1 20 ? 14.446 19.485 13.378 1.00 13.61 21 ASN B N 1
ATOM 666 C CA . ASN B 1 20 ? 13.299 20.384 13.282 1.00 16.77 21 ASN B CA 1
ATOM 667 C C . ASN B 1 20 ? 13.094 21.066 14.629 1.00 16.07 21 ASN B C 1
ATOM 668 O O . ASN B 1 20 ? 12.563 20.427 15.537 1.00 16.28 21 ASN B O 1
ATOM 673 N N . CYS B 1 21 ? 13.513 22.309 14.766 1.00 16.21 22 CYS B N 1
ATOM 674 C CA . CYS B 1 21 ? 13.538 23.041 16.006 1.00 15.26 22 CYS B CA 1
ATOM 675 C C . CYS B 1 21 ? 12.811 24.369 15.948 1.00 13.01 22 CYS B C 1
ATOM 676 O O . CYS B 1 21 ? 13.404 25.426 16.226 1.00 14.84 22 CYS B O 1
ATOM 679 N N . PRO B 1 22 ? 11.515 24.362 15.604 1.00 15.06 23 PRO B N 1
ATOM 680 C CA . PRO B 1 22 ? 10.775 25.601 15.435 1.00 15.11 23 PRO B CA 1
ATOM 681 C C . PRO B 1 22 ? 10.471 26.365 16.724 1.00 15.27 23 PRO B C 1
ATOM 682 O O . PRO B 1 22 ? 10.115 27.543 16.604 1.00 16.21 23 PRO B O 1
ATOM 686 N N . ASN B 1 23 ? 10.632 25.745 17.899 1.00 16.60 24 ASN B N 1
ATOM 687 C CA . ASN B 1 23 ? 10.397 26.496 19.142 1.00 16.34 24 ASN B CA 1
ATOM 688 C C . ASN B 1 23 ? 11.651 26.745 19.976 1.00 15.67 24 ASN B C 1
ATOM 689 O O . ASN B 1 23 ? 11.584 27.319 21.077 1.00 15.86 24 ASN B O 1
ATOM 694 N N . ALA B 1 24 ? 12.798 26.305 19.499 1.00 13.52 25 ALA B N 1
ATOM 695 C CA . ALA B 1 24 ? 14.069 26.453 20.224 1.00 13.90 25 ALA B CA 1
ATOM 696 C C . ALA B 1 24 ? 14.530 27.894 20.272 1.00 14.22 25 ALA B C 1
ATOM 697 O O . ALA B 1 24 ? 14.371 28.621 19.295 1.00 14.91 25 ALA B O 1
ATOM 699 N N . VAL B 1 25 ? 15.114 28.329 21.397 1.00 12.09 26 VAL B N 1
ATOM 700 C CA . VAL B 1 25 ? 15.664 29.671 21.541 1.00 11.37 26 VAL B CA 1
ATOM 701 C C . VAL B 1 25 ? 17.151 29.727 21.176 1.00 13.44 26 VAL B C 1
ATOM 702 O O . VAL B 1 25 ? 17.705 30.807 20.971 1.00 14.70 26 VAL B O 1
ATOM 706 N N . THR B 1 26 ? 17.758 28.540 21.099 1.00 11.41 27 THR B N 1
ATOM 707 C CA . THR B 1 26 ? 19.150 28.460 20.650 1.00 12.90 27 THR B CA 1
ATOM 708 C C . THR B 1 26 ? 19.271 27.231 19.755 1.00 10.91 27 THR B C 1
ATOM 709 O O . THR B 1 26 ? 18.658 26.224 20.071 1.00 12.24 27 THR B O 1
ATOM 713 N N . CYS B 1 27 ? 20.058 27.357 18.660 1.00 12.12 28 CYS B N 1
ATOM 714 C CA . CYS B 1 27 ? 20.327 26.181 17.838 1.00 11.80 28 CYS B CA 1
ATOM 715 C C . CYS B 1 27 ? 21.824 25.994 17.522 1.00 10.16 28 CYS B C 1
ATOM 716 O O . CYS B 1 27 ? 22.488 26.983 17.237 1.00 11.27 28 CYS B O 1
ATOM 719 N N . THR B 1 28 ? 22.192 24.732 17.593 1.00 10.65 29 THR B N 1
ATOM 720 C CA . THR B 1 28 ? 23.499 24.310 17.082 1.00 11.99 29 THR B CA 1
ATOM 721 C C . THR B 1 28 ? 23.273 23.153 16.124 1.00 9.88 29 THR B C 1
ATOM 722 O O . THR B 1 28 ? 22.639 22.159 16.511 1.00 11.66 29 THR B O 1
ATOM 726 N N . ASN B 1 29 ? 23.754 23.255 14.878 1.00 13.47 30 ASN B N 1
ATOM 727 C CA . ASN B 1 29 ? 23.640 22.163 13.901 1.00 11.83 30 ASN B CA 1
ATOM 728 C C . ASN B 1 29 ? 22.222 21.625 13.799 1.00 12.49 30 ASN B C 1
ATOM 729 O O . ASN B 1 29 ? 22.028 20.422 13.782 1.00 12.86 30 ASN B O 1
ATOM 734 N N . SER B 1 30 ? 21.257 22.554 13.724 1.00 12.14 31 SER B N 1
ATOM 735 C CA . SER B 1 30 ? 19.854 22.150 13.705 1.00 11.05 31 SER B CA 1
ATOM 736 C C . SER B 1 30 ? 19.073 22.862 12.593 1.00 12.10 31 SER B C 1
ATOM 737 O O . SER B 1 30 ? 19.543 23.865 12.052 1.00 13.41 31 SER B O 1
ATOM 740 N N . GLN B 1 31 ? 17.878 22.329 12.303 1.00 11.62 32 GLN B N 1
ATOM 741 C CA . GLN B 1 31 ? 17.103 22.908 11.224 1.00 14.95 32 GLN B CA 1
ATOM 742 C C . GLN B 1 31 ? 15.857 23.638 11.710 1.00 15.87 32 GLN B C 1
ATOM 743 O O . GLN B 1 31 ? 15.342 23.275 12.765 1.00 15.22 32 GLN B O 1
ATOM 749 N N . HIS B 1 32 ? 15.417 24.596 10.897 1.00 15.04 33 HIS B N 1
ATOM 750 C CA . HIS B 1 32 ? 14.139 25.274 11.033 1.00 15.52 33 HIS B CA 1
ATOM 751 C C . HIS B 1 32 ? 14.048 26.043 12.346 1.00 14.35 33 HIS B C 1
ATOM 752 O O . HIS B 1 32 ? 13.023 26.010 13.040 1.00 15.95 33 HIS B O 1
ATOM 759 N N . CYS B 1 33 ? 15.136 26.735 12.640 1.00 12.65 34 CYS B N 1
ATOM 760 C CA . CYS B 1 33 ? 15.237 27.437 13.930 1.00 13.67 34 CYS B CA 1
ATOM 761 C C . CYS B 1 33 ? 14.712 28.854 13.866 1.00 12.54 34 CYS B C 1
ATOM 762 O O . CYS B 1 33 ? 15.420 29.800 14.192 1.00 12.32 34 CYS B O 1
ATOM 765 N N . VAL B 1 34 ? 13.442 28.997 13.474 1.00 13.82 35 VAL B N 1
ATOM 766 C CA . VAL B 1 34 ? 12.864 30.305 13.190 1.00 14.40 35 VAL B CA 1
ATOM 767 C C . VAL B 1 34 ? 12.640 31.166 14.439 1.00 14.14 35 VAL B C 1
ATOM 768 O O . VAL B 1 34 ? 12.398 32.372 14.268 1.00 14.69 35 VAL B O 1
ATOM 772 N N . LYS B 1 35 ? 12.718 30.620 15.643 1.00 14.58 36 LYS B N 1
ATOM 773 C CA . LYS B 1 35 ? 12.581 31.376 16.879 1.00 13.72 36 LYS B CA 1
ATOM 774 C C . LYS B 1 35 ? 13.917 31.589 17.571 1.00 14.68 36 LYS B C 1
ATOM 775 O O . LYS B 1 35 ? 14.004 32.311 18.575 1.00 15.61 36 LYS B O 1
ATOM 781 N N . ALA B 1 36 ? 14.980 30.956 17.088 1.00 14.71 37 ALA B N 1
ATOM 782 C CA . ALA B 1 36 ? 16.236 31.001 17.826 1.00 14.36 37 ALA B CA 1
ATOM 783 C C . ALA B 1 36 ? 16.788 32.403 17.884 1.00 15.68 37 ALA B C 1
ATOM 784 O O . ALA B 1 36 ? 16.739 33.174 16.946 1.00 15.03 37 ALA B O 1
ATOM 786 N N . ASN B 1 37 ? 17.326 32.749 19.067 1.00 13.84 38 ASN B N 1
ATOM 787 C CA . ASN B 1 37 ? 18.060 33.979 19.245 1.00 12.68 38 ASN B CA 1
ATOM 788 C C . ASN B 1 37 ? 19.512 33.894 18.799 1.00 11.98 38 ASN B C 1
ATOM 789 O O . ASN B 1 37 ? 20.123 34.868 18.398 1.00 13.68 38 ASN B O 1
ATOM 794 N N . THR B 1 38 ? 20.072 32.694 18.904 1.00 11.97 39 THR B N 1
ATOM 795 C CA . THR B 1 38 ? 21.440 32.412 18.529 1.00 11.10 39 THR B CA 1
ATOM 796 C C . THR B 1 38 ? 21.490 31.138 17.696 1.00 10.58 39 THR B C 1
ATOM 797 O O . THR B 1 38 ? 20.874 30.159 18.074 1.00 12.12 39 THR B O 1
ATOM 801 N N . CYS B 1 39 ? 22.196 31.193 16.560 1.00 13.07 40 CYS B N 1
ATOM 802 C CA . CYS B 1 39 ? 22.370 30.019 15.718 1.00 11.08 40 CYS B CA 1
ATOM 803 C C . CYS B 1 39 ? 23.842 29.768 15.420 1.00 8.79 40 CYS B C 1
ATOM 804 O O . CYS B 1 39 ? 24.544 30.704 15.108 1.00 11.25 40 CYS B O 1
ATOM 807 N N . THR B 1 40 ? 24.216 28.512 15.485 1.00 11.62 41 THR B N 1
ATOM 808 C CA . THR B 1 40 ? 25.500 28.037 14.952 1.00 12.36 41 THR B CA 1
ATOM 809 C C . THR B 1 40 ? 25.218 26.841 14.028 1.00 9.56 41 THR B C 1
ATOM 810 O O . THR B 1 40 ? 24.552 25.920 14.471 1.00 11.15 41 THR B O 1
ATOM 814 N N . GLY B 1 41 ? 25.746 26.844 12.791 1.00 9.94 42 GLY B N 1
ATOM 815 C CA . GLY B 1 41 ? 25.554 25.661 11.942 1.00 9.61 42 GLY B CA 1
ATOM 816 C C . GLY B 1 41 ? 24.119 25.321 11.622 1.00 8.93 42 GLY B C 1
ATOM 817 O O . GLY B 1 41 ? 23.788 24.154 11.389 1.00 12.30 42 GLY B O 1
ATOM 818 N N . SER B 1 42 ? 23.215 26.313 11.637 1.00 11.08 43 SER B N 1
ATOM 819 C CA . SER B 1 42 ? 21.788 25.985 11.612 1.00 12.96 43 SER B CA 1
ATOM 820 C C . SER B 1 42 ? 21.027 26.729 10.521 1.00 10.41 43 SER B C 1
ATOM 821 O O . SER B 1 42 ? 21.542 27.680 9.946 1.00 12.19 43 SER B O 1
ATOM 824 N N . THR B 1 43 ? 19.784 26.265 10.279 1.00 12.75 44 THR B N 1
ATOM 825 C CA . THR B 1 43 ? 19.021 26.857 9.184 1.00 12.66 44 THR B CA 1
ATOM 826 C C . THR B 1 43 ? 17.780 27.607 9.652 1.00 12.44 44 THR B C 1
ATOM 827 O O . THR B 1 43 ? 17.234 27.380 10.734 1.00 13.10 44 THR B O 1
ATOM 831 N N . ASP B 1 44 ? 17.335 28.482 8.746 1.00 10.83 45 ASP B N 1
ATOM 832 C CA . ASP B 1 44 ? 16.101 29.230 8.936 1.00 11.20 45 ASP B CA 1
ATOM 833 C C . ASP B 1 44 ? 16.170 30.134 10.179 1.00 11.89 45 ASP B C 1
ATOM 834 O O . ASP B 1 44 ? 15.176 30.272 10.903 1.00 13.66 45 ASP B O 1
ATOM 839 N N . CYS B 1 45 ? 17.309 30.735 10.435 1.00 13.65 46 CYS B N 1
ATOM 840 C CA . CYS B 1 45 ? 17.505 31.514 11.668 1.00 11.32 46 CYS B CA 1
ATOM 841 C C . CYS B 1 45 ? 17.004 32.941 11.504 1.00 10.48 46 CYS B C 1
ATOM 842 O O . CYS B 1 45 ? 17.721 33.927 11.702 1.00 13.83 46 CYS B O 1
ATOM 845 N N . ASN B 1 46 ? 15.711 33.021 11.139 1.00 13.47 47 ASN B N 1
ATOM 846 C CA . ASN B 1 46 ? 15.120 34.260 10.664 1.00 14.34 47 ASN B CA 1
ATOM 847 C C . ASN B 1 46 ? 14.988 35.357 11.714 1.00 13.73 47 ASN B C 1
ATOM 848 O O . ASN B 1 46 ? 14.888 36.537 11.332 1.00 14.36 47 ASN B O 1
ATOM 853 N N . THR B 1 47 ? 15.016 34.968 13.000 1.00 13.70 48 THR B N 1
ATOM 854 C CA . THR B 1 47 ? 14.876 35.984 14.035 1.00 12.41 48 THR B CA 1
ATOM 855 C C . THR B 1 47 ? 16.083 35.981 14.967 1.00 12.99 48 THR B C 1
ATOM 856 O O . THR B 1 47 ? 16.032 36.596 16.048 1.00 14.72 48 THR B O 1
ATOM 860 N N . ALA B 1 48 ? 17.160 35.305 14.617 1.00 13.07 49 ALA B N 1
ATOM 861 C CA . ALA B 1 48 ? 18.330 35.298 15.494 1.00 12.90 49 ALA B CA 1
ATOM 862 C C . ALA B 1 48 ? 19.004 36.650 15.535 1.00 13.03 49 ALA B C 1
ATOM 863 O O . ALA B 1 48 ? 19.088 37.402 14.539 1.00 13.40 49 ALA B O 1
ATOM 865 N N . GLN B 1 49 ? 19.528 37.010 16.738 1.00 13.10 50 GLN B N 1
ATOM 866 C CA . GLN B 1 49 ? 20.380 38.187 16.806 1.00 15.16 50 GLN B CA 1
ATOM 867 C C . GLN B 1 49 ? 21.838 37.919 16.416 1.00 10.23 50 GLN B C 1
ATOM 868 O O . GLN B 1 49 ? 22.552 38.825 16.032 1.00 13.41 50 GLN B O 1
ATOM 874 N N . THR B 1 50 ? 22.237 36.649 16.524 1.00 11.57 51 THR B N 1
ATOM 875 C CA . THR B 1 50 ? 23.606 36.260 16.272 1.00 13.58 51 THR B CA 1
ATOM 876 C C . THR B 1 50 ? 23.647 34.955 15.457 1.00 10.68 51 THR B C 1
ATOM 877 O O . THR B 1 50 ? 23.035 34.002 15.899 1.00 13.00 51 THR B O 1
ATOM 881 N N . CYS B 1 51 ? 24.366 35.005 14.346 1.00 12.33 52 CYS B N 1
ATOM 882 C CA . CYS B 1 51 ? 24.550 33.795 13.563 1.00 10.33 52 CYS B CA 1
ATOM 883 C C . CYS B 1 51 ? 26.022 33.500 13.251 1.00 9.87 52 CYS B C 1
ATOM 884 O O . CYS B 1 51 ? 26.753 34.398 12.889 1.00 11.77 52 CYS B O 1
ATOM 887 N N . THR B 1 52 ? 26.351 32.223 13.341 1.00 10.53 53 THR B N 1
ATOM 888 C CA . THR B 1 52 ? 27.653 31.703 12.953 1.00 11.81 53 THR B CA 1
ATOM 889 C C . THR B 1 52 ? 27.389 30.484 12.063 1.00 11.27 53 THR B C 1
ATOM 890 O O . THR B 1 52 ? 26.734 29.554 12.486 1.00 12.26 53 THR B O 1
ATOM 894 N N . ASN B 1 53 ? 27.882 30.556 10.822 1.00 11.61 54 ASN B N 1
ATOM 895 C CA . ASN B 1 53 ? 27.704 29.475 9.862 1.00 12.01 54 ASN B CA 1
ATOM 896 C C . ASN B 1 53 ? 26.265 28.981 9.789 1.00 10.89 54 ASN B C 1
ATOM 897 O O . ASN B 1 53 ? 25.990 27.783 9.831 1.00 14.11 54 ASN B O 1
ATOM 902 N N . SER B 1 54 ? 25.383 29.980 9.669 1.00 10.22 55 SER B N 1
ATOM 903 C CA . SER B 1 54 ? 23.956 29.661 9.639 1.00 10.74 55 SER B CA 1
ATOM 904 C C . SER B 1 54 ? 23.272 30.355 8.456 1.00 11.64 55 SER B C 1
ATOM 905 O O . SER B 1 54 ? 23.844 31.247 7.846 1.00 13.97 55 SER B O 1
ATOM 908 N N . LYS B 1 55 ? 22.025 29.957 8.251 1.00 13.12 56 LYS B N 1
ATOM 909 C CA . LYS B 1 55 ? 21.300 30.419 7.066 1.00 13.42 56 LYS B CA 1
ATOM 910 C C . LYS B 1 55 ? 20.128 31.334 7.361 1.00 14.04 56 LYS B C 1
ATOM 911 O O . LYS B 1 55 ? 19.374 31.108 8.312 1.00 14.09 56 LYS B O 1
ATOM 917 N N . ASP B 1 56 ? 19.958 32.323 6.477 1.00 11.24 57 ASP B N 1
ATOM 918 C CA . ASP B 1 56 ? 18.766 33.165 6.499 1.00 12.40 57 ASP B CA 1
ATOM 919 C C . ASP B 1 56 ? 18.613 33.978 7.804 1.00 11.24 57 ASP B C 1
ATOM 920 O O . ASP B 1 56 ? 17.521 33.968 8.377 1.00 13.77 57 ASP B O 1
ATOM 925 N N . CYS B 1 57 ? 19.650 34.706 8.122 1.00 11.71 58 CYS B N 1
ATOM 926 C CA . CYS B 1 57 ? 19.696 35.489 9.378 1.00 10.37 58 CYS B CA 1
ATOM 927 C C . CYS B 1 57 ? 19.222 36.902 9.164 1.00 9.64 58 CYS B C 1
ATOM 928 O O . CYS B 1 57 ? 19.966 37.864 9.337 1.00 12.88 58 CYS B O 1
ATOM 931 N N . PHE B 1 58 ? 17.939 37.021 8.791 1.00 12.10 59 PHE B N 1
ATOM 932 C CA . PHE B 1 58 ? 17.371 38.274 8.285 1.00 12.65 59 PHE B CA 1
ATOM 933 C C . PHE B 1 58 ? 17.335 39.405 9.295 1.00 13.18 59 PHE B C 1
ATOM 934 O O . PHE B 1 58 ? 17.202 40.593 8.939 1.00 12.88 59 PHE B O 1
ATOM 942 N N . GLU B 1 59 ? 17.430 39.052 10.587 1.00 14.60 60 GLU B N 1
ATOM 943 C CA . GLU B 1 59 ? 17.326 40.045 11.654 1.00 12.68 60 GLU B CA 1
ATOM 944 C C . GLU B 1 59 ? 18.590 40.114 12.523 1.00 14.86 60 GLU B C 1
ATOM 945 O O . GLU B 1 59 ? 18.641 40.865 13.504 1.00 15.76 60 GLU B O 1
ATOM 951 N N . ALA B 1 60 ? 19.609 39.333 12.193 1.00 12.42 61 ALA B N 1
ATOM 952 C CA . ALA B 1 60 ? 20.789 39.332 13.055 1.00 16.19 61 ALA B CA 1
ATOM 953 C C . ALA B 1 60 ? 21.530 40.653 13.018 1.00 17.06 61 ALA B C 1
ATOM 954 O O . ALA B 1 60 ? 21.725 41.340 12.033 1.00 14.39 61 ALA B O 1
ATOM 956 N N . ASN B 1 61 ? 22.036 41.037 14.208 1.00 13.35 62 ASN B N 1
ATOM 957 C CA . ASN B 1 61 ? 22.977 42.133 14.293 1.00 14.77 62 ASN B CA 1
ATOM 958 C C . ASN B 1 61 ? 24.416 41.734 14.008 1.00 15.67 62 ASN B C 1
ATOM 959 O O . ASN B 1 61 ? 25.227 42.556 13.625 1.00 15.07 62 ASN B O 1
ATOM 964 N N . THR B 1 62 ? 24.686 40.444 14.193 1.00 14.81 63 THR B N 1
ATOM 965 C CA . THR B 1 62 ? 26.022 39.912 14.047 1.00 14.06 63 THR B CA 1
ATOM 966 C C . THR B 1 62 ? 26.007 38.589 13.267 1.00 12.90 63 THR B C 1
ATOM 967 O O . THR B 1 62 ? 25.256 37.690 13.572 1.00 14.16 63 THR B O 1
ATOM 971 N N . CYS B 1 63 ? 26.846 38.569 12.234 1.00 13.06 64 CYS B N 1
ATOM 972 C CA . CYS B 1 63 ? 26.954 37.379 11.415 1.00 15.49 64 CYS B CA 1
ATOM 973 C C . CYS B 1 63 ? 28.406 37.035 11.076 1.00 11.42 64 CYS B C 1
ATOM 974 O O . CYS B 1 63 ? 29.212 37.921 10.792 1.00 13.55 64 CYS B O 1
ATOM 977 N N . THR B 1 64 ? 28.685 35.752 11.124 1.00 12.64 65 THR B N 1
ATOM 978 C CA . THR B 1 64 ? 29.946 35.178 10.667 1.00 16.68 65 THR B CA 1
ATOM 979 C C . THR B 1 64 ? 29.632 33.998 9.759 1.00 10.88 65 THR B C 1
ATOM 980 O O . THR B 1 64 ? 28.852 33.159 10.177 1.00 13.27 65 THR B O 1
ATOM 984 N N . ASP B 1 65 ? 30.205 33.952 8.547 1.00 14.60 66 ASP B N 1
ATOM 985 C CA . ASP B 1 65 ? 29.982 32.787 7.689 1.00 13.23 66 ASP B CA 1
ATOM 986 C C . ASP B 1 65 ? 28.523 32.439 7.440 1.00 12.42 66 ASP B C 1
ATOM 987 O O . ASP B 1 65 ? 28.193 31.250 7.284 1.00 12.43 66 ASP B O 1
ATOM 992 N N . SER B 1 66 ? 27.638 33.433 7.419 1.00 12.61 67 SER B N 1
ATOM 993 C CA . SER B 1 66 ? 26.194 33.209 7.373 1.00 10.76 67 SER B CA 1
ATOM 994 C C . SER B 1 66 ? 25.564 33.880 6.156 1.00 10.62 67 SER B C 1
ATOM 995 O O . SER B 1 66 ? 26.222 34.655 5.474 1.00 13.04 67 SER B O 1
ATOM 998 N N . THR B 1 67 ? 24.311 33.519 5.901 1.00 12.95 68 THR B N 1
ATOM 999 C CA . THR B 1 67 ? 23.689 34.066 4.686 1.00 12.52 68 THR B CA 1
ATOM 1000 C C . THR B 1 67 ? 22.541 35.025 4.968 1.00 13.98 68 THR B C 1
ATOM 1001 O O . THR B 1 67 ? 21.818 34.817 5.934 1.00 13.68 68 THR B O 1
ATOM 1005 N N . ASN B 1 68 ? 22.402 36.021 4.080 1.00 12.18 69 ASN B N 1
ATOM 1006 C CA . ASN B 1 68 ? 21.214 36.879 4.067 1.00 15.28 69 ASN B CA 1
ATOM 1007 C C . ASN B 1 68 ? 21.080 37.676 5.383 1.00 11.32 69 ASN B C 1
ATOM 1008 O O . ASN B 1 68 ? 20.000 37.782 5.946 1.00 12.99 69 ASN B O 1
ATOM 1013 N N . CYS B 1 69 ? 22.249 38.178 5.781 1.00 11.72 70 CYS B N 1
ATOM 1014 C CA . CYS B 1 69 ? 22.363 38.958 7.022 1.00 14.37 70 CYS B CA 1
ATOM 1015 C C . CYS B 1 69 ? 22.042 40.409 6.737 1.00 13.14 70 CYS B C 1
ATOM 1016 O O . CYS B 1 69 ? 22.871 41.295 6.799 1.00 13.49 70 CYS B O 1
ATOM 1019 N N . TYR B 1 70 ? 20.754 40.610 6.412 1.00 12.36 71 TYR B N 1
ATOM 1020 C CA . TYR B 1 70 ? 20.314 41.841 5.787 1.00 12.99 71 TYR B CA 1
ATOM 1021 C C . TYR B 1 70 ? 20.366 43.087 6.653 1.00 15.79 71 TYR B C 1
ATOM 1022 O O . TYR B 1 70 ? 20.342 44.215 6.113 1.00 16.35 71 TYR B O 1
ATOM 1031 N N . LYS B 1 71 ? 20.466 42.935 7.979 1.00 16.49 72 LYS B N 1
ATOM 1032 C CA . LYS B 1 71 ? 20.701 44.139 8.764 1.00 18.64 72 LYS B CA 1
ATOM 1033 C C . LYS B 1 71 ? 21.915 44.017 9.666 1.00 18.72 72 LYS B C 1
ATOM 1034 O O . LYS B 1 71 ? 22.023 44.837 10.592 1.00 18.69 72 LYS B O 1
ATOM 1040 N N . ALA B 1 72 ? 22.808 43.061 9.464 1.00 14.88 73 ALA B N 1
ATOM 1041 C CA . ALA B 1 72 ? 23.924 42.853 10.374 1.00 14.48 73 ALA B CA 1
ATOM 1042 C C . ALA B 1 72 ? 24.976 43.944 10.289 1.00 17.37 73 ALA B C 1
ATOM 1043 O O . ALA B 1 72 ? 25.460 44.253 9.195 1.00 24.80 73 ALA B O 1
ATOM 1045 N N . THR B 1 73 ? 25.332 44.558 11.409 1.00 15.36 74 THR B N 1
ATOM 1046 C CA . THR B 1 73 ? 26.330 45.615 11.462 1.00 18.44 74 THR B CA 1
ATOM 1047 C C . THR B 1 73 ? 27.721 45.019 11.707 1.00 19.42 74 THR B C 1
ATOM 1048 O O . THR B 1 73 ? 28.709 45.637 11.301 1.00 21.99 74 THR B O 1
ATOM 1052 N N . ALA B 1 74 ? 27.760 43.840 12.321 1.00 15.56 75 ALA B N 1
ATOM 1053 C CA . ALA B 1 74 ? 28.992 43.058 12.391 1.00 19.31 75 ALA B CA 1
ATOM 1054 C C . ALA B 1 74 ? 28.859 41.914 11.384 1.00 16.30 75 ALA B C 1
ATOM 1055 O O . ALA B 1 74 ? 28.022 41.027 11.559 1.00 16.50 75 ALA B O 1
ATOM 1057 N N . CYS B 1 75 ? 29.672 41.973 10.339 1.00 17.52 76 CYS B N 1
ATOM 1058 C CA . CYS B 1 75 ? 29.459 41.082 9.203 1.00 16.20 76 CYS B CA 1
ATOM 1059 C C . CYS B 1 75 ? 30.780 40.509 8.724 1.00 22.99 76 CYS B C 1
ATOM 1060 O O . CYS B 1 75 ? 31.594 41.205 8.117 1.00 22.70 76 CYS B O 1
ATOM 1063 N N . THR B 1 76 ? 31.025 39.233 8.962 1.00 17.36 77 THR B N 1
ATOM 1064 C CA . THR B 1 76 ? 32.265 38.615 8.556 1.00 14.97 77 THR B CA 1
ATOM 1065 C C . THR B 1 76 ? 31.964 37.440 7.636 1.00 15.05 77 THR B C 1
ATOM 1066 O O . THR B 1 76 ? 31.243 36.528 8.044 1.00 15.94 77 THR B O 1
ATOM 1070 N N . ASN B 1 77 ? 32.487 37.521 6.416 1.00 13.64 78 ASN B N 1
ATOM 1071 C CA . ASN B 1 77 ? 32.281 36.452 5.434 1.00 15.34 78 ASN B CA 1
ATOM 1072 C C . ASN B 1 77 ? 30.823 36.010 5.353 1.00 14.08 78 ASN B C 1
ATOM 1073 O O . ASN B 1 77 ? 30.532 34.814 5.450 1.00 16.01 78 ASN B O 1
ATOM 1078 N N . SER B 1 78 ? 29.924 36.999 5.278 1.00 16.50 79 SER B N 1
ATOM 1079 C CA . SER B 1 78 ? 28.484 36.696 5.253 1.00 15.95 79 SER B CA 1
ATOM 1080 C C . SER B 1 78 ? 27.864 37.421 4.058 1.00 17.80 79 SER B C 1
ATOM 1081 O O . SER B 1 78 ? 28.420 38.438 3.599 1.00 17.71 79 SER B O 1
ATOM 1084 N N . SER B 1 79 ? 26.758 36.868 3.574 1.00 12.94 80 SER B N 1
ATOM 1085 C CA . SER B 1 79 ? 26.107 37.523 2.433 1.00 15.64 80 SER B CA 1
ATOM 1086 C C . SER B 1 79 ? 25.000 38.486 2.838 1.00 15.51 80 SER B C 1
ATOM 1087 O O . SER B 1 79 ? 24.438 38.389 3.949 1.00 14.47 80 SER B O 1
ATOM 1090 N N . GLY B 1 80 ? 24.681 39.417 1.938 1.00 13.35 81 GLY B N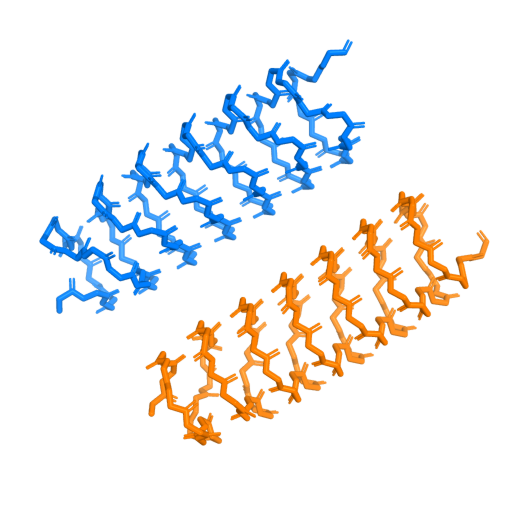 1
ATOM 1091 C CA . GLY B 1 80 ? 23.566 40.335 2.091 1.00 11.78 81 GLY B CA 1
ATOM 1092 C C . GLY B 1 80 ? 23.741 41.414 3.133 1.00 12.88 81 GLY B C 1
ATOM 1093 O O . GLY B 1 80 ? 22.755 42.080 3.494 1.00 14.42 81 GLY B O 1
ATOM 1094 N N . CYS B 1 81 ? 24.952 41.636 3.643 1.00 13.80 82 CYS B N 1
ATOM 1095 C CA . CYS B 1 81 ? 25.072 42.625 4.713 1.00 16.02 82 CYS B CA 1
ATOM 1096 C C . CYS B 1 81 ? 24.963 44.064 4.236 1.00 19.53 82 CYS B C 1
ATOM 1097 O O . CYS B 1 81 ? 25.417 44.386 3.143 1.00 18.55 82 CYS B O 1
ATOM 1100 N N . PRO B 1 82 ? 24.409 44.935 5.087 1.00 18.24 83 PRO B N 1
ATOM 1101 C CA . PRO B 1 82 ? 24.318 46.366 4.746 1.00 18.77 83 PRO B CA 1
ATOM 1102 C C . PRO B 1 82 ? 25.654 47.061 4.661 1.00 21.73 83 PRO B C 1
ATOM 1103 O O . PRO B 1 82 ? 26.644 46.713 5.293 1.00 25.69 83 PRO B O 1
#

Foldseek 3Di:
DAEDEEDDDPAQEEHENYADDCRHQEYECYEPPCNHQEYEVYENVCCHQEYECYENPCNHCAYAVYELPCNHPHYHVYYNYD/DAEDEQDDCVDQEEHECYEDDCNYQYYECYENPCNHQEYEVYENVCCHQEYECYENPCNHCAYAVYENPCDHPHDHVYPNYD

Secondary structure (DSSP, 8-state):
--BSSS--TT--SEEES-S--TT-SEEES-S--TT-SEEES-S--TT-SEEES-S--TT-SEEES-S--TT-SEEES-SS--/--BSSS--TT-SSEEES-S--TT-SEEES-S--TT-SEEES-S--TT-SEEES-S--TT-SEEES-S--TT-SEEES-SS--

CATH classification: 2.160.20.50

Solvent-accessible surface area: 6809 Å² total; per-residue (Å²): 158,28,101,32,63,85,89,6,64,78,0,94,30,16,1,20,38,2,18,37,0,29,39,0,82,12,0,0,94,3,84,75,0,55,128,0,79,11,0,10,22,1,44,38,0,37,67,0,70,25,0,2,84,0,91,37,0,62,65,0,65,9,0,0,48,3,37,51,0,128,112,3,126,12,50,16,124,25,55,43,42,123,153,27,63,37,60,85,93,0,63,74,1,104,32,9,0,13,39,4,22,44,0,35,43,0,65,15,0,0,81,3,84,74,0,57,114,0,83,26,0,8,27,1,44,42,0,44,63,0,100,13,0,3,83,0,95,39,0,87,88,0,45,17,0,0,51,2,38,47,0,136,106,1,127,30,54,46,121,25,53,38,38,116

InterPro domains:
  IPR003460 Insect antifreeze protein motif [PF02420] (1-112)
  IPR016133 Insect cysteine-rich antifreeze protein [SSF51156] (29-110)

Radius of gyration: 14.38 Å; Cα contacts (8 Å, |Δi|>4): 623; chains: 2; bounding box: 37×35×36 Å

Organism: Tenebrio molitor (NCBI:txid7067)

Nearest PDB structures (foldseek):
  1ezg-assembly1_B  TM=1.004E+00  e=4.044E-14  Tenebrio molitor
  1ezg-assembly1_B  TM=1.012E+00  e=3.935E-15  Tenebrio molitor

Sequence (164 aa):
QCTGGADCTSCTGACTGCGNCPNAVTCTNSQHCVKANTCTGSTDCNTAQTCTNSKDCFEANTCTDSTNCYKATACTNSSGCPQCTGGADCTSCTGACTGCGNCPNAVTCTNSQHCVKANTCTGSTDCNTAQTCTNSKDCFEANTCTDSTNCYKATACTNSSGCP